Protein AF-A0A7L6LAR6-F1 (afdb_monomer_lite)

Structure (mmCIF, N/CA/C/O backbone):
data_AF-A0A7L6LAR6-F1
#
_entry.id   AF-A0A7L6LAR6-F1
#
loop_
_atom_site.group_PDB
_atom_site.id
_atom_site.type_symbol
_atom_site.label_atom_id
_atom_site.label_alt_id
_atom_site.label_comp_id
_atom_site.label_asym_id
_atom_site.label_entity_id
_atom_site.label_seq_id
_atom_site.pdbx_PDB_ins_code
_atom_site.Cartn_x
_atom_site.Cartn_y
_atom_site.Cartn_z
_atom_site.occupancy
_atom_site.B_iso_or_equiv
_atom_site.auth_seq_id
_atom_site.auth_comp_id
_atom_site.auth_asym_id
_atom_site.auth_atom_id
_atom_site.pdbx_PDB_model_num
ATOM 1 N N . MET A 1 1 ? -11.389 -1.983 -48.395 1.00 46.78 1 MET A N 1
ATOM 2 C CA . MET A 1 1 ? -10.032 -2.534 -48.586 1.00 46.78 1 MET A CA 1
ATOM 3 C C . MET A 1 1 ? -9.372 -2.603 -47.225 1.00 46.78 1 MET A C 1
ATOM 5 O O . MET A 1 1 ? -9.264 -1.576 -46.571 1.00 46.78 1 MET A O 1
ATOM 9 N N . THR A 1 2 ? -9.018 -3.796 -46.758 1.00 56.12 2 THR A N 1
ATOM 10 C CA . THR A 1 2 ? -8.190 -3.959 -45.559 1.00 56.12 2 THR A CA 1
ATOM 11 C C . THR A 1 2 ? -6.746 -3.702 -45.967 1.00 56.12 2 THR A C 1
ATOM 13 O O . THR A 1 2 ? -6.238 -4.369 -46.868 1.00 56.12 2 THR A O 1
ATOM 16 N N . GLN A 1 3 ? -6.113 -2.701 -45.367 1.00 66.94 3 GLN A N 1
ATOM 17 C CA . GLN A 1 3 ? -4.751 -2.306 -45.715 1.00 66.94 3 GLN A CA 1
ATOM 18 C C . GLN A 1 3 ? -3.785 -3.433 -45.326 1.00 66.94 3 GLN A C 1
ATOM 20 O O . GLN A 1 3 ? -3.531 -3.646 -44.143 1.00 66.94 3 GLN A O 1
ATOM 25 N N . GLN A 1 4 ? -3.255 -4.164 -46.314 1.00 68.06 4 GLN A N 1
ATOM 26 C CA . GLN A 1 4 ? -2.282 -5.236 -46.062 1.00 68.06 4 GLN A CA 1
ATOM 27 C C . GLN A 1 4 ? -0.990 -4.716 -45.421 1.00 68.06 4 GLN A C 1
ATOM 29 O O . GLN A 1 4 ? -0.325 -5.465 -44.719 1.00 68.06 4 GLN A O 1
ATOM 34 N N . HIS A 1 5 ? -0.679 -3.429 -45.578 1.00 66.38 5 HIS A N 1
ATOM 35 C CA . HIS A 1 5 ? 0.504 -2.811 -44.981 1.00 66.38 5 HIS A CA 1
ATOM 36 C C . HIS A 1 5 ? 0.556 -2.941 -43.449 1.00 66.38 5 HIS A C 1
ATOM 38 O O . HIS A 1 5 ? 1.630 -3.168 -42.905 1.00 66.38 5 HIS A O 1
ATOM 44 N N . PHE A 1 6 ? -0.589 -2.928 -42.755 1.00 70.81 6 PHE A N 1
ATOM 45 C CA . PHE A 1 6 ? -0.605 -3.141 -41.300 1.00 70.81 6 PHE A CA 1
ATOM 46 C C . PHE A 1 6 ? -0.284 -4.584 -40.900 1.00 70.81 6 PHE A C 1
ATOM 48 O O . PHE A 1 6 ? 0.195 -4.826 -39.798 1.00 70.81 6 PHE A O 1
ATOM 55 N N . ARG A 1 7 ? -0.538 -5.560 -41.783 1.00 77.25 7 ARG A N 1
ATOM 56 C CA . ARG A 1 7 ? -0.226 -6.967 -41.506 1.00 77.25 7 ARG A CA 1
ATOM 57 C C . ARG A 1 7 ? 1.281 -7.164 -41.379 1.00 77.25 7 ARG A C 1
ATOM 59 O O . ARG A 1 7 ? 1.719 -7.814 -40.437 1.00 77.25 7 ARG A O 1
ATOM 66 N N . ASP A 1 8 ? 2.046 -6.582 -42.294 1.00 76.56 8 ASP A N 1
ATOM 67 C CA . ASP A 1 8 ? 3.504 -6.719 -42.312 1.00 76.56 8 ASP A CA 1
ATOM 68 C C . ASP A 1 8 ? 4.167 -5.935 -41.169 1.00 76.56 8 ASP A C 1
ATOM 70 O O . ASP A 1 8 ? 5.195 -6.356 -40.643 1.00 76.56 8 ASP A O 1
ATOM 74 N N . GLU A 1 9 ? 3.555 -4.827 -40.739 1.00 74.56 9 GLU A N 1
ATOM 75 C CA . GLU A 1 9 ? 3.994 -4.054 -39.570 1.00 74.56 9 GLU A CA 1
ATOM 76 C C . GLU A 1 9 ? 3.754 -4.780 -38.239 1.00 74.56 9 GLU A C 1
ATOM 78 O O . GLU A 1 9 ? 4.471 -4.520 -37.272 1.00 74.56 9 GLU A O 1
ATOM 83 N N . CYS A 1 10 ? 2.783 -5.697 -38.187 1.00 75.69 10 CYS A N 1
ATOM 84 C CA . CYS A 1 10 ? 2.448 -6.479 -36.995 1.00 75.69 10 CYS A CA 1
ATOM 85 C C . CYS A 1 10 ? 2.983 -7.925 -37.015 1.00 75.69 10 CYS A C 1
ATOM 87 O O . CYS A 1 10 ? 2.836 -8.632 -36.017 1.00 75.69 10 CYS A O 1
ATOM 89 N N . ASP A 1 11 ? 3.593 -8.393 -38.109 1.00 83.88 11 ASP A N 1
ATOM 90 C CA . ASP A 1 11 ? 4.167 -9.741 -38.189 1.00 83.88 11 ASP A CA 1
ATOM 91 C C . ASP A 1 11 ? 5.507 -9.812 -37.442 1.00 83.88 11 ASP A C 1
ATOM 93 O O . ASP A 1 11 ? 6.495 -9.175 -37.822 1.00 83.88 11 ASP A O 1
ATOM 97 N N . ILE A 1 12 ? 5.563 -10.645 -36.399 1.00 82.06 12 ILE A N 1
ATOM 98 C CA . ILE A 1 12 ? 6.757 -10.839 -35.571 1.00 82.06 12 ILE A CA 1
ATOM 99 C C . ILE A 1 12 ? 7.990 -11.236 -36.390 1.00 82.06 12 ILE A C 1
ATOM 101 O O . ILE A 1 12 ? 9.089 -10.768 -36.100 1.00 82.06 12 ILE A O 1
ATOM 105 N N . ASN A 1 13 ? 7.828 -12.031 -37.450 1.00 87.06 13 ASN A N 1
ATOM 106 C CA . ASN A 1 13 ? 8.957 -12.465 -38.271 1.00 87.06 13 ASN A CA 1
ATOM 107 C C . ASN A 1 13 ? 9.567 -11.284 -39.029 1.00 87.06 13 ASN A C 1
ATOM 109 O O . ASN A 1 13 ? 10.788 -11.164 -39.112 1.00 87.06 13 ASN A O 1
ATOM 113 N N . LYS A 1 14 ? 8.722 -10.375 -39.529 1.00 86.62 14 LYS A N 1
ATOM 114 C CA . LYS A 1 14 ? 9.154 -9.161 -40.233 1.00 86.62 14 LYS A CA 1
ATOM 115 C C . LYS A 1 14 ? 9.747 -8.130 -39.288 1.00 86.62 14 LYS A C 1
ATOM 117 O O . LYS A 1 14 ? 10.738 -7.486 -39.633 1.00 86.62 14 LYS A O 1
ATOM 122 N N . ILE A 1 15 ? 9.199 -8.023 -38.083 1.00 84.00 15 ILE A N 1
ATOM 123 C CA . ILE A 1 15 ? 9.730 -7.182 -37.010 1.00 84.00 15 ILE A CA 1
ATOM 124 C C . ILE A 1 15 ? 11.143 -7.642 -36.609 1.00 84.00 15 ILE A C 1
ATOM 126 O O . ILE A 1 15 ? 12.053 -6.813 -36.542 1.00 84.00 15 ILE A O 1
ATOM 130 N N . VAL A 1 16 ? 11.351 -8.950 -36.416 1.00 84.31 16 VAL A N 1
ATOM 131 C CA . VAL A 1 16 ? 12.661 -9.538 -36.081 1.00 84.31 16 VAL A CA 1
ATOM 132 C C . VAL A 1 16 ? 13.648 -9.400 -37.244 1.00 84.31 16 VAL A C 1
ATOM 134 O O . VAL A 1 16 ? 14.773 -8.953 -37.035 1.00 84.31 16 VAL A O 1
ATOM 137 N N . GLU A 1 17 ? 13.232 -9.713 -38.475 1.00 86.31 17 GLU A N 1
ATOM 138 C CA . GLU A 1 17 ? 14.057 -9.569 -39.685 1.00 86.31 17 GLU A CA 1
ATOM 139 C C . GLU A 1 17 ? 14.530 -8.116 -39.867 1.00 86.31 17 GLU A C 1
ATOM 141 O O . GL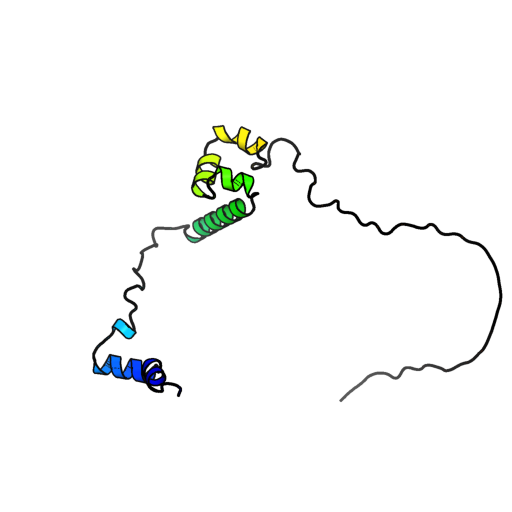U A 1 17 ? 15.712 -7.858 -40.113 1.00 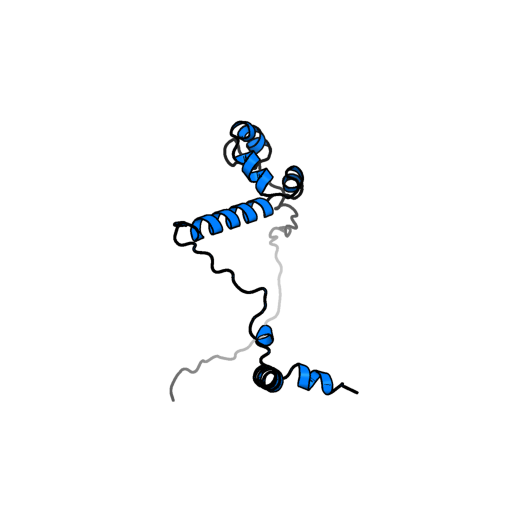86.31 17 GLU A O 1
ATOM 146 N N . ARG A 1 18 ? 13.625 -7.146 -39.678 1.00 82.88 18 ARG A N 1
ATOM 147 C CA . ARG A 1 18 ? 13.952 -5.717 -39.693 1.00 82.88 18 ARG A CA 1
ATOM 148 C C . ARG A 1 18 ? 14.926 -5.363 -38.575 1.00 82.88 18 ARG A C 1
ATOM 150 O O . ARG A 1 18 ? 15.912 -4.688 -38.852 1.00 82.88 18 ARG A O 1
ATOM 157 N N . ALA A 1 19 ? 14.687 -5.800 -37.343 1.00 85.31 19 ALA A N 1
ATOM 158 C CA . ALA A 1 19 ? 15.560 -5.489 -36.213 1.00 85.31 19 ALA A CA 1
ATOM 159 C C . ALA A 1 19 ? 16.988 -6.026 -36.424 1.00 85.31 19 ALA A C 1
ATOM 161 O O . ALA A 1 19 ? 17.948 -5.287 -36.227 1.00 85.31 19 ALA A O 1
ATOM 162 N N . ILE A 1 20 ? 17.135 -7.254 -36.936 1.00 85.81 20 ILE A N 1
ATOM 163 C CA . ILE A 1 20 ? 18.440 -7.848 -37.275 1.00 85.81 20 ILE A CA 1
ATOM 164 C C . ILE A 1 20 ? 19.126 -7.065 -38.402 1.00 85.81 20 ILE A C 1
ATOM 166 O O . ILE A 1 20 ? 20.307 -6.746 -38.300 1.00 85.81 20 ILE A O 1
ATOM 170 N N . ARG A 1 21 ? 18.394 -6.721 -39.471 1.00 86.31 21 ARG A N 1
ATOM 171 C CA . ARG A 1 21 ? 18.947 -5.995 -40.627 1.00 86.31 21 ARG A CA 1
ATOM 172 C C . ARG A 1 21 ? 19.364 -4.563 -40.294 1.00 86.31 21 ARG A C 1
ATOM 174 O O . ARG A 1 21 ? 20.329 -4.064 -40.862 1.00 86.31 21 ARG A O 1
ATOM 181 N N . THR A 1 22 ? 18.607 -3.895 -39.428 1.00 84.88 22 THR A N 1
ATOM 182 C CA . THR A 1 22 ? 18.787 -2.467 -39.113 1.00 84.88 22 THR A CA 1
ATOM 183 C C . THR A 1 22 ? 19.612 -2.255 -37.837 1.00 84.88 22 THR A C 1
ATOM 185 O O . THR A 1 22 ? 20.041 -1.137 -37.576 1.00 84.88 22 THR A O 1
ATOM 188 N N . GLY A 1 23 ? 19.841 -3.310 -37.044 1.00 79.94 23 GLY A N 1
ATOM 189 C CA . GLY A 1 23 ? 20.497 -3.234 -35.734 1.00 79.94 23 GLY A CA 1
ATOM 190 C C . GLY A 1 23 ? 19.635 -2.586 -34.644 1.00 79.94 23 GLY A C 1
ATOM 191 O O . GLY A 1 23 ? 20.145 -2.248 -33.580 1.00 79.94 23 GLY A O 1
ATOM 192 N N . ASP A 1 24 ? 18.341 -2.392 -34.906 1.00 80.25 24 ASP A N 1
ATOM 193 C CA . ASP A 1 24 ? 17.422 -1.711 -33.999 1.00 80.25 24 ASP A CA 1
ATOM 194 C C . ASP A 1 24 ? 16.940 -2.663 -32.898 1.00 80.25 24 ASP A C 1
ATOM 196 O O . ASP A 1 24 ? 15.981 -3.421 -33.063 1.00 80.25 24 ASP A O 1
ATOM 200 N N . THR A 1 25 ? 17.631 -2.631 -31.761 1.00 71.81 25 THR A N 1
ATOM 201 C CA . THR A 1 25 ? 17.311 -3.443 -30.582 1.00 71.81 25 THR A CA 1
ATOM 202 C C . THR A 1 25 ? 16.164 -2.875 -29.746 1.00 71.81 25 THR A C 1
ATOM 204 O O . THR A 1 25 ? 15.642 -3.598 -28.896 1.00 71.81 25 THR A O 1
ATOM 207 N N . THR A 1 26 ? 15.703 -1.645 -30.018 1.00 72.50 26 THR A N 1
ATOM 208 C CA . THR A 1 26 ? 14.594 -0.998 -29.283 1.00 72.50 26 THR A CA 1
ATOM 209 C C . THR A 1 26 ? 13.262 -1.726 -29.468 1.00 72.50 26 THR A C 1
ATOM 211 O O . THR A 1 26 ? 12.363 -1.645 -28.634 1.00 72.50 26 THR A O 1
ATOM 214 N N . VAL A 1 27 ? 13.164 -2.520 -30.536 1.00 74.00 27 VAL A N 1
ATOM 215 C CA . VAL A 1 27 ? 12.064 -3.448 -30.805 1.00 74.00 27 VAL A CA 1
ATOM 216 C C . VAL A 1 27 ? 11.951 -4.540 -29.728 1.00 74.00 27 VAL A C 1
ATOM 218 O O . VAL A 1 27 ? 10.851 -5.012 -29.442 1.00 74.00 27 VAL A O 1
ATOM 221 N N . PHE A 1 28 ? 13.071 -4.941 -29.119 1.00 71.62 28 PHE A N 1
ATOM 222 C CA . PHE A 1 28 ? 13.133 -5.994 -28.097 1.00 71.62 28 PHE A CA 1
ATOM 223 C C . PHE A 1 28 ? 13.227 -5.430 -26.682 1.00 71.62 28 PHE A C 1
ATOM 225 O O . PHE A 1 28 ? 12.739 -6.039 -25.728 1.00 71.62 28 PHE A O 1
ATOM 232 N N . THR A 1 29 ? 13.844 -4.261 -26.540 1.00 64.81 29 THR A N 1
ATOM 233 C CA . THR A 1 29 ? 13.998 -3.574 -25.267 1.00 64.81 29 THR A CA 1
ATOM 234 C C . THR A 1 29 ? 13.057 -2.381 -25.229 1.00 64.81 29 THR A C 1
ATOM 236 O O . THR A 1 29 ? 13.328 -1.304 -25.752 1.00 64.81 29 THR A O 1
ATOM 239 N N . SER A 1 30 ? 11.924 -2.547 -24.548 1.00 64.38 30 SER A N 1
ATOM 240 C CA . SER A 1 30 ? 11.158 -1.386 -24.108 1.00 64.38 30 SER A CA 1
ATOM 241 C C . SER A 1 30 ? 12.086 -0.545 -23.231 1.00 64.38 30 SER A C 1
ATOM 243 O O . SER A 1 30 ? 12.488 -1.026 -22.171 1.00 64.38 30 SER A O 1
ATOM 245 N N . ALA A 1 31 ? 12.395 0.693 -23.630 1.00 58.72 31 ALA A N 1
ATOM 246 C CA . ALA A 1 31 ? 13.194 1.642 -22.840 1.00 58.72 31 ALA A CA 1
ATOM 247 C C . ALA A 1 31 ? 12.657 1.856 -21.404 1.00 58.72 31 ALA A C 1
ATOM 249 O O . ALA A 1 31 ? 13.326 2.437 -20.561 1.00 58.72 31 ALA A O 1
ATOM 250 N N . GLN A 1 32 ? 11.447 1.364 -21.126 1.00 59.62 32 GLN A N 1
ATOM 251 C CA . GLN A 1 32 ? 10.781 1.365 -19.829 1.00 59.62 32 GLN A CA 1
ATOM 252 C C . GLN A 1 32 ? 11.040 0.130 -18.948 1.00 59.62 32 GLN A C 1
ATOM 254 O O . GLN A 1 32 ? 10.510 0.098 -17.839 1.00 59.62 32 GLN A O 1
ATOM 259 N N . ARG A 1 33 ? 11.770 -0.911 -19.387 1.00 55.22 33 ARG A N 1
ATOM 260 C CA . ARG A 1 33 ? 11.873 -2.145 -18.584 1.00 55.22 33 ARG A CA 1
ATOM 261 C C . ARG A 1 33 ? 13.126 -2.256 -17.722 1.00 55.22 33 ARG A C 1
ATOM 263 O O . ARG A 1 33 ? 14.217 -2.500 -18.220 1.00 55.22 33 ARG A O 1
ATOM 270 N N . ALA A 1 34 ? 12.814 -2.251 -16.425 1.00 59.06 34 ALA A N 1
ATOM 271 C CA . ALA A 1 34 ? 13.487 -2.898 -15.311 1.00 59.06 34 ALA A CA 1
ATOM 272 C C . ALA A 1 34 ? 14.838 -2.296 -14.937 1.00 59.06 34 ALA A C 1
ATOM 274 O O . ALA A 1 34 ? 15.899 -2.849 -15.212 1.00 59.06 34 ALA A O 1
ATOM 275 N N . GLU A 1 35 ? 14.771 -1.189 -14.204 1.00 70.88 35 GLU A N 1
ATOM 276 C CA . GLU A 1 35 ? 15.798 -0.925 -13.207 1.00 70.88 35 GLU A CA 1
ATOM 277 C C . GLU A 1 35 ? 15.811 -2.126 -12.245 1.00 70.88 35 GLU A C 1
ATOM 279 O O . GLU A 1 35 ? 14.780 -2.501 -11.679 1.00 70.88 35 GLU A O 1
ATOM 284 N N . PHE A 1 36 ? 16.951 -2.809 -12.151 1.00 74.12 36 PHE A N 1
ATOM 285 C CA . PHE A 1 36 ? 17.123 -3.871 -11.173 1.00 74.12 36 PHE A CA 1
ATOM 286 C C . PHE A 1 36 ? 17.341 -3.211 -9.816 1.00 74.12 36 PHE A C 1
ATOM 288 O O . PHE A 1 36 ? 18.349 -2.536 -9.607 1.00 74.12 36 PHE A O 1
ATOM 295 N N . TYR A 1 37 ? 16.389 -3.395 -8.908 1.00 79.88 37 TYR A N 1
ATOM 296 C CA . TYR A 1 37 ? 16.525 -2.931 -7.537 1.00 79.88 37 TYR A CA 1
ATOM 297 C C . TYR A 1 37 ? 17.106 -4.055 -6.691 1.00 79.88 37 TYR A C 1
ATOM 299 O O . TYR A 1 37 ? 16.522 -5.136 -6.593 1.00 79.88 37 TYR A O 1
ATOM 307 N N . ASP A 1 38 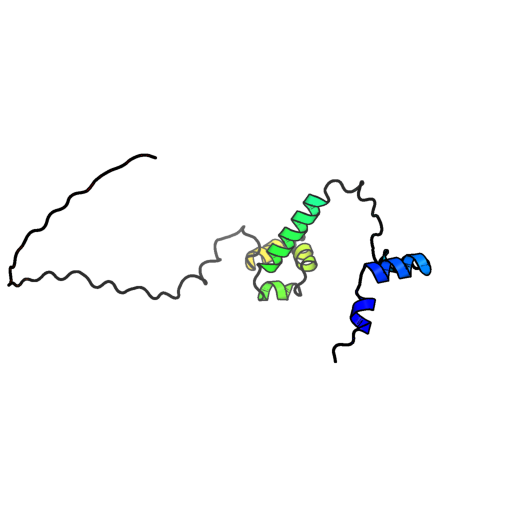? 18.252 -3.788 -6.069 1.00 81.69 38 ASP A N 1
ATOM 308 C CA . ASP A 1 38 ? 18.770 -4.658 -5.024 1.00 81.69 38 ASP A CA 1
ATOM 309 C C . ASP A 1 38 ? 17.913 -4.490 -3.762 1.00 81.69 38 ASP A C 1
ATOM 311 O O . ASP A 1 38 ? 18.072 -3.548 -2.986 1.00 81.69 38 ASP A O 1
ATOM 315 N N . ALA A 1 39 ? 16.948 -5.391 -3.603 1.00 80.06 39 ALA A N 1
ATOM 316 C CA . ALA A 1 39 ? 16.065 -5.450 -2.448 1.00 80.06 39 ALA A CA 1
ATOM 317 C C . ALA A 1 39 ? 16.564 -6.437 -1.379 1.00 80.06 39 ALA A C 1
ATOM 319 O O . ALA A 1 39 ? 15.817 -6.740 -0.452 1.00 80.06 39 ALA A O 1
ATOM 320 N N . SER A 1 40 ? 17.807 -6.941 -1.463 1.00 84.00 40 SER A N 1
ATOM 321 C CA . SER A 1 40 ? 18.309 -7.966 -0.533 1.00 84.00 40 SER A CA 1
ATOM 322 C C . SER A 1 40 ? 18.371 -7.497 0.924 1.00 84.00 40 SER A C 1
ATOM 324 O O . SER A 1 40 ? 18.415 -8.318 1.835 1.00 84.00 40 SER A O 1
ATOM 326 N N . ALA A 1 41 ? 18.411 -6.182 1.151 1.00 85.50 41 ALA A N 1
ATOM 327 C CA . ALA A 1 41 ? 18.393 -5.578 2.480 1.00 85.50 41 ALA A CA 1
ATOM 328 C C . ALA A 1 41 ? 16.990 -5.537 3.117 1.00 85.50 41 ALA A C 1
ATOM 330 O O . ALA A 1 41 ? 16.882 -5.288 4.317 1.00 85.50 41 ALA A O 1
ATOM 331 N N . ILE A 1 42 ? 15.922 -5.754 2.341 1.00 84.88 42 ILE A N 1
ATOM 332 C CA . ILE A 1 42 ? 14.545 -5.747 2.840 1.00 84.88 42 ILE A CA 1
ATOM 333 C C . ILE A 1 42 ? 14.170 -7.179 3.219 1.00 84.88 42 ILE A C 1
ATOM 335 O O . ILE A 1 42 ? 13.899 -8.011 2.357 1.00 84.88 42 ILE A O 1
ATOM 339 N N . THR A 1 43 ? 14.155 -7.467 4.516 1.00 86.88 43 THR A N 1
ATOM 340 C CA . THR A 1 43 ? 13.860 -8.806 5.047 1.00 86.88 43 THR A CA 1
ATOM 341 C C . THR A 1 43 ? 12.382 -9.171 4.957 1.00 86.88 43 THR A C 1
ATOM 343 O O . THR A 1 43 ? 12.058 -10.300 4.606 1.00 86.88 43 THR A O 1
ATOM 346 N N . ASP A 1 44 ? 11.495 -8.202 5.191 1.00 88.62 44 ASP A N 1
ATOM 347 C CA . ASP A 1 44 ? 10.058 -8.441 5.407 1.00 88.62 44 ASP A CA 1
ATOM 348 C C . ASP A 1 44 ? 9.192 -7.793 4.316 1.00 88.62 44 ASP A C 1
ATOM 350 O O . ASP A 1 44 ? 8.072 -7.351 4.558 1.00 88.62 44 ASP A O 1
ATOM 354 N N . TYR A 1 45 ? 9.728 -7.682 3.096 1.00 88.94 45 TYR A N 1
ATOM 355 C CA . TYR A 1 45 ? 9.064 -6.974 1.995 1.00 88.94 45 TYR A CA 1
ATOM 356 C C . TYR A 1 45 ? 7.656 -7.509 1.711 1.00 88.94 45 TYR A C 1
ATOM 358 O O . TYR A 1 45 ? 6.716 -6.735 1.543 1.00 88.94 45 TYR A O 1
ATOM 366 N N . VAL A 1 46 ? 7.519 -8.835 1.654 1.00 90.06 46 VAL A N 1
ATOM 367 C CA . VAL A 1 46 ? 6.252 -9.503 1.332 1.00 90.06 46 VAL A CA 1
ATOM 368 C C . VAL A 1 46 ? 5.214 -9.237 2.418 1.00 90.06 46 VAL A C 1
ATOM 370 O O . VAL A 1 46 ? 4.092 -8.854 2.099 1.00 90.06 46 VAL A O 1
ATOM 373 N N . ASP A 1 47 ? 5.604 -9.365 3.684 1.00 92.50 47 ASP A N 1
ATOM 374 C CA . ASP A 1 47 ? 4.708 -9.147 4.820 1.00 92.50 47 ASP A CA 1
ATOM 375 C C . ASP A 1 47 ? 4.298 -7.674 4.934 1.00 92.50 47 ASP A C 1
ATOM 377 O O . ASP A 1 47 ? 3.133 -7.364 5.176 1.00 92.50 47 ASP A O 1
ATOM 381 N N . ALA A 1 48 ? 5.232 -6.749 4.689 1.00 91.50 48 ALA A N 1
ATOM 382 C CA . ALA A 1 48 ? 4.938 -5.321 4.651 1.00 91.50 48 ALA A CA 1
ATOM 383 C C . ALA A 1 48 ? 3.950 -4.971 3.528 1.00 91.50 48 ALA A C 1
ATOM 385 O O . ALA A 1 48 ? 3.034 -4.183 3.749 1.00 91.50 48 ALA A O 1
ATOM 386 N N . MET A 1 49 ? 4.106 -5.565 2.340 1.00 93.25 49 MET A N 1
ATOM 387 C CA . MET A 1 49 ? 3.167 -5.363 1.234 1.00 93.25 49 MET A CA 1
ATOM 388 C C . MET A 1 49 ? 1.787 -5.946 1.534 1.00 93.25 49 MET A C 1
ATOM 390 O O . MET A 1 49 ? 0.794 -5.260 1.312 1.00 93.25 49 MET A O 1
ATOM 394 N N . ALA A 1 50 ? 1.720 -7.152 2.104 1.00 94.25 50 ALA A N 1
ATOM 395 C CA . ALA A 1 50 ? 0.455 -7.751 2.525 1.00 94.25 50 ALA A CA 1
ATOM 396 C C . ALA A 1 50 ? -0.279 -6.861 3.541 1.00 94.25 50 ALA A C 1
ATOM 398 O O . ALA A 1 50 ? -1.462 -6.583 3.379 1.00 94.25 50 ALA A O 1
ATOM 399 N N . LEU A 1 51 ? 0.442 -6.320 4.530 1.00 92.81 51 LEU A N 1
ATOM 400 C CA . LEU A 1 51 ? -0.131 -5.392 5.505 1.00 92.81 51 LEU A CA 1
ATOM 401 C C . LEU A 1 51 ? -0.637 -4.095 4.856 1.00 92.81 51 LEU A C 1
ATOM 403 O O . LEU A 1 51 ? -1.681 -3.573 5.242 1.00 92.81 51 LEU A O 1
ATOM 407 N N . ILE A 1 52 ? 0.103 -3.546 3.889 1.00 92.88 52 ILE A N 1
ATOM 408 C CA . ILE A 1 52 ? -0.320 -2.346 3.154 1.00 92.88 52 ILE A CA 1
ATOM 409 C C . ILE A 1 52 ? -1.619 -2.623 2.391 1.00 92.88 52 ILE A C 1
ATOM 411 O O . ILE A 1 52 ? -2.535 -1.798 2.448 1.00 92.88 52 ILE A O 1
ATOM 415 N N . ASP A 1 53 ? -1.714 -3.768 1.717 1.00 94.56 53 ASP A N 1
ATOM 416 C CA . ASP A 1 53 ? -2.914 -4.173 0.983 1.00 94.56 53 ASP A CA 1
ATOM 417 C C . ASP A 1 53 ? -4.111 -4.369 1.926 1.00 94.56 53 ASP A C 1
ATOM 419 O O . ASP A 1 53 ? -5.178 -3.802 1.675 1.00 94.56 53 ASP A O 1
ATOM 423 N N . ASP A 1 54 ? -3.915 -5.047 3.061 1.00 93.56 54 ASP A N 1
ATOM 424 C CA . ASP A 1 54 ? -4.946 -5.236 4.088 1.00 93.56 54 ASP A CA 1
ATOM 425 C C . ASP A 1 54 ? -5.484 -3.892 4.607 1.00 93.56 54 ASP A C 1
ATOM 427 O O . ASP A 1 54 ? -6.695 -3.683 4.698 1.00 93.56 54 ASP A O 1
ATOM 431 N N . VAL A 1 55 ? -4.597 -2.933 4.898 1.00 92.19 55 VAL A N 1
ATOM 432 C CA . VAL A 1 55 ? -4.982 -1.583 5.346 1.00 92.19 55 VAL A CA 1
ATOM 433 C C . VAL A 1 55 ? -5.734 -0.821 4.252 1.00 92.19 55 VAL A C 1
ATOM 435 O O . VAL A 1 55 ? -6.686 -0.085 4.531 1.00 92.19 55 VAL A O 1
ATOM 438 N N . HIS A 1 56 ? -5.323 -0.974 2.994 1.00 93.50 56 HIS A N 1
ATOM 439 C CA . HIS A 1 56 ? -6.022 -0.378 1.862 1.00 93.50 56 HIS A CA 1
ATOM 440 C C . HIS A 1 56 ? -7.438 -0.933 1.713 1.00 93.50 56 HIS A C 1
ATOM 442 O O . HIS A 1 56 ? -8.365 -0.167 1.431 1.00 93.50 56 HIS A O 1
ATOM 448 N N . ASP A 1 57 ? -7.609 -2.239 1.872 1.00 94.06 57 ASP A N 1
ATOM 449 C CA . ASP A 1 57 ? -8.901 -2.895 1.732 1.00 94.06 57 ASP A CA 1
ATOM 450 C C . ASP A 1 57 ? -9.818 -2.617 2.926 1.00 94.06 57 ASP A C 1
ATOM 452 O O . ASP A 1 57 ? -10.994 -2.306 2.712 1.00 94.06 57 ASP A O 1
ATOM 456 N N . ASP A 1 58 ? -9.279 -2.562 4.148 1.00 90.56 58 ASP A N 1
ATOM 457 C CA . ASP A 1 58 ? -9.993 -2.058 5.327 1.00 90.56 58 ASP A CA 1
ATOM 458 C C . ASP A 1 58 ? -10.518 -0.639 5.076 1.00 90.56 58 ASP A C 1
ATOM 460 O O . ASP A 1 58 ? -11.724 -0.390 5.150 1.00 90.56 58 ASP A O 1
ATOM 464 N N . PHE A 1 59 ? -9.651 0.279 4.638 1.00 92.69 59 PHE A N 1
ATOM 465 C CA . PHE A 1 59 ? -10.044 1.657 4.346 1.00 92.69 59 PHE A CA 1
ATOM 466 C C . PHE A 1 59 ? -11.115 1.752 3.249 1.00 92.69 59 PHE A C 1
ATOM 468 O O . PHE A 1 59 ? -12.023 2.584 3.334 1.00 92.69 59 PHE A O 1
ATOM 475 N N . LYS A 1 60 ? -11.046 0.907 2.213 1.00 92.00 60 LYS A N 1
ATOM 476 C CA . LYS A 1 60 ? -12.076 0.839 1.161 1.00 92.00 60 LYS A CA 1
ATOM 477 C C . LYS A 1 60 ? -13.395 0.270 1.678 1.00 92.00 60 LYS A C 1
ATOM 479 O O . LYS A 1 60 ? -14.441 0.678 1.173 1.00 92.00 60 LYS A O 1
ATOM 484 N N . SER A 1 61 ? -13.367 -0.630 2.659 1.00 91.75 61 SER A N 1
ATOM 485 C CA . SER A 1 61 ? -14.573 -1.199 3.269 1.00 91.75 61 SER A CA 1
ATOM 486 C C . SER A 1 61 ? -15.377 -0.160 4.066 1.00 91.75 61 SER A C 1
ATOM 488 O O . SER A 1 61 ? -16.602 -0.267 4.164 1.00 91.75 61 SER A O 1
ATOM 490 N N . LEU A 1 62 ? -14.713 0.894 4.565 1.00 89.94 62 LEU A N 1
ATOM 491 C CA . LEU A 1 62 ? -15.346 1.965 5.336 1.00 89.94 62 LEU A CA 1
ATOM 492 C C . LEU A 1 62 ? -16.427 2.708 4.532 1.00 89.94 62 LEU A C 1
ATOM 494 O O . LEU A 1 62 ? -16.288 2.880 3.322 1.00 89.94 62 LEU A O 1
ATOM 498 N N . PRO A 1 63 ? -17.475 3.256 5.175 1.00 91.19 63 PRO A N 1
ATOM 499 C CA . PRO A 1 63 ? -18.490 4.055 4.492 1.00 91.19 63 PRO A CA 1
ATOM 500 C C . PRO A 1 63 ? -17.907 5.275 3.763 1.00 91.19 63 PRO A C 1
ATOM 502 O O . PRO A 1 63 ? -16.987 5.931 4.255 1.00 91.19 63 PRO A O 1
ATOM 505 N N . SER A 1 64 ? -18.510 5.658 2.631 1.00 92.44 64 SER A N 1
ATOM 506 C CA . SER A 1 64 ? -18.070 6.812 1.828 1.00 92.44 64 SER A CA 1
ATOM 507 C C . SER A 1 64 ? -17.934 8.098 2.646 1.00 92.44 64 SER A C 1
ATOM 509 O O . SER A 1 64 ? -16.961 8.822 2.470 1.00 92.44 64 SER A O 1
ATOM 511 N N . THR A 1 65 ? -18.858 8.355 3.578 1.00 89.69 65 THR A N 1
ATOM 512 C CA . THR A 1 65 ? -18.814 9.526 4.468 1.00 89.69 65 THR A CA 1
ATOM 513 C C . THR A 1 65 ? -17.530 9.573 5.292 1.00 89.69 65 THR A C 1
ATOM 515 O O . THR A 1 65 ? -16.924 10.632 5.417 1.00 89.69 65 THR A O 1
ATOM 518 N N . ILE A 1 66 ? -17.086 8.424 5.806 1.00 89.50 66 ILE A N 1
ATOM 519 C CA . ILE A 1 66 ? -15.864 8.320 6.603 1.00 89.50 66 ILE A CA 1
ATOM 520 C C . ILE A 1 66 ? -14.635 8.475 5.706 1.00 89.50 66 ILE A C 1
ATOM 522 O O . ILE A 1 66 ? -13.755 9.274 6.015 1.00 89.50 66 ILE A O 1
ATOM 526 N N . ARG A 1 67 ? -14.597 7.818 4.538 1.00 92.38 67 ARG A N 1
ATOM 527 C CA . ARG A 1 67 ? -13.489 7.990 3.577 1.00 92.38 67 ARG A CA 1
ATOM 528 C C . ARG A 1 67 ? -13.336 9.443 3.122 1.00 92.38 67 ARG A C 1
ATOM 530 O O . ARG A 1 67 ? -12.212 9.923 2.980 1.00 92.38 67 ARG A O 1
ATOM 537 N N . SER A 1 68 ? -14.442 10.169 2.942 1.00 92.94 68 SER A N 1
ATOM 538 C CA . SER A 1 68 ? -14.429 11.595 2.599 1.00 92.94 68 SER A CA 1
ATOM 539 C C . SER A 1 68 ? -13.792 12.472 3.682 1.00 92.94 68 SER A C 1
ATOM 541 O O . SER A 1 68 ? -13.157 13.463 3.330 1.00 92.94 68 SER A O 1
ATOM 543 N N . MET A 1 69 ? -13.884 12.106 4.968 1.00 89.75 69 MET A N 1
ATOM 544 C CA . MET A 1 69 ? -13.222 12.848 6.056 1.00 89.75 69 MET A CA 1
ATOM 545 C C . MET A 1 69 ? -11.694 12.832 5.932 1.00 89.75 69 MET A C 1
ATOM 547 O O . MET A 1 69 ? -11.042 13.793 6.328 1.00 89.75 69 MET A O 1
ATOM 551 N N . PHE A 1 70 ? -11.137 11.772 5.341 1.00 92.50 70 PHE A N 1
ATOM 552 C CA . PHE A 1 70 ? -9.701 11.611 5.093 1.00 92.50 70 PHE A CA 1
ATOM 553 C C . PHE A 1 70 ? -9.306 11.971 3.652 1.00 92.50 70 PHE A C 1
ATOM 555 O O . PHE A 1 70 ? -8.246 11.571 3.174 1.00 92.50 70 PHE A O 1
ATOM 562 N N . GLY A 1 71 ? -10.180 12.662 2.907 1.00 92.00 71 GLY A N 1
ATOM 563 C CA . GLY A 1 71 ? -9.928 13.021 1.509 1.00 92.00 71 GLY A CA 1
ATOM 564 C C . GLY A 1 71 ? -9.748 11.810 0.588 1.00 92.00 71 GLY A C 1
ATOM 565 O O . GLY A 1 71 ? -9.010 11.892 -0.391 1.00 92.00 71 GLY A O 1
ATOM 566 N N . ASN A 1 72 ? -10.380 10.678 0.922 1.00 91.12 72 ASN A N 1
ATOM 567 C CA . ASN A 1 72 ? -10.218 9.392 0.243 1.00 91.12 72 ASN A CA 1
ATOM 568 C C . ASN A 1 72 ? -8.743 8.944 0.152 1.00 91.12 72 ASN A C 1
ATOM 570 O O . ASN A 1 72 ? -8.335 8.316 -0.825 1.00 91.12 72 ASN A O 1
ATOM 574 N N . ASN A 1 73 ? -7.940 9.298 1.162 1.00 93.06 73 ASN A N 1
ATOM 575 C CA . ASN A 1 73 ? -6.512 9.030 1.214 1.00 93.06 73 ASN A CA 1
ATOM 576 C C . ASN A 1 73 ? -6.160 8.158 2.430 1.00 93.06 73 ASN A C 1
ATOM 578 O O . ASN A 1 73 ? -6.262 8.593 3.577 1.00 93.06 73 ASN A O 1
ATOM 582 N N . VAL A 1 74 ? -5.696 6.934 2.165 1.00 92.50 74 VAL A N 1
ATOM 583 C CA . VAL A 1 74 ? -5.349 5.956 3.209 1.00 92.50 74 VAL A CA 1
ATOM 584 C C . VAL A 1 74 ? -4.199 6.428 4.104 1.00 92.50 74 VAL A C 1
ATOM 586 O O . VAL A 1 74 ? -4.199 6.154 5.298 1.00 92.50 74 VAL A O 1
ATOM 589 N N . LYS A 1 75 ? -3.248 7.209 3.572 1.00 93.50 75 LYS A N 1
ATOM 590 C CA . LYS A 1 75 ? -2.117 7.735 4.350 1.00 93.50 75 LYS A CA 1
ATOM 591 C C . LYS A 1 75 ? -2.611 8.643 5.471 1.00 93.50 75 LYS A C 1
ATOM 593 O O . LYS A 1 75 ? -2.162 8.507 6.602 1.00 93.50 75 LYS A O 1
ATOM 598 N N . GLN A 1 76 ? -3.571 9.521 5.170 1.00 93.31 76 GLN A N 1
ATOM 599 C CA . GLN A 1 76 ? -4.168 10.411 6.172 1.00 93.31 76 GLN A CA 1
ATOM 600 C C . GLN A 1 76 ? -4.938 9.629 7.240 1.00 93.31 76 GLN A C 1
ATOM 602 O O . GLN A 1 76 ? -4.893 9.989 8.414 1.00 93.31 76 GLN A O 1
ATOM 607 N N . TYR A 1 77 ? -5.614 8.547 6.847 1.00 92.00 77 TYR A N 1
ATOM 608 C CA . TYR A 1 77 ? -6.291 7.646 7.778 1.00 92.00 77 TYR A CA 1
ATOM 609 C C . TYR A 1 77 ? -5.30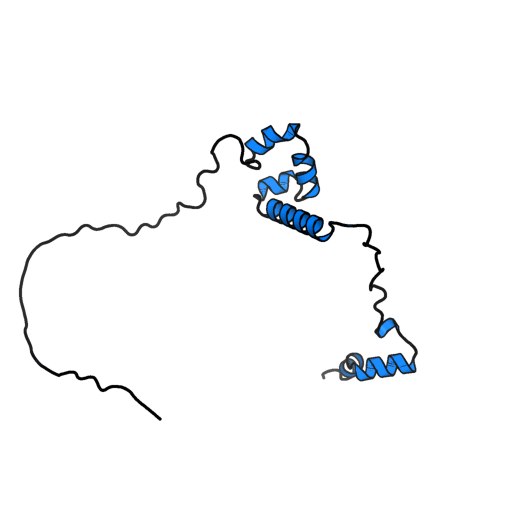3 6.958 8.729 1.00 92.00 77 TYR A C 1
ATOM 611 O O . TYR A 1 77 ? -5.478 7.028 9.945 1.00 92.00 77 TYR A O 1
ATOM 619 N N . VAL A 1 78 ? -4.227 6.369 8.198 1.00 91.69 78 VAL A N 1
ATOM 620 C CA . VAL A 1 78 ? -3.202 5.685 9.002 1.00 91.69 78 VAL A CA 1
ATOM 621 C C . VAL A 1 78 ? -2.479 6.660 9.930 1.00 91.69 78 VAL A C 1
ATOM 623 O O . VAL A 1 78 ? -2.331 6.373 11.117 1.00 91.69 78 VAL A O 1
ATOM 626 N N . GLU A 1 79 ? -2.079 7.838 9.439 1.00 92.94 79 GLU A N 1
ATOM 627 C CA . GLU A 1 79 ? -1.449 8.879 10.266 1.00 92.94 79 GLU A CA 1
ATOM 628 C C . GLU A 1 79 ? -2.368 9.324 11.411 1.00 92.94 79 GLU A C 1
ATOM 630 O O . GLU A 1 79 ? -1.921 9.503 12.546 1.00 92.94 79 GLU A O 1
ATOM 635 N N . TRP A 1 80 ? -3.667 9.458 11.136 1.00 92.81 80 TRP A N 1
ATOM 636 C CA . TRP A 1 80 ? -4.655 9.832 12.138 1.00 92.81 80 TRP A CA 1
ATOM 637 C C . TRP A 1 80 ? -4.869 8.729 13.186 1.00 92.81 80 TRP A C 1
ATOM 639 O O . TRP A 1 80 ? -4.867 9.029 14.380 1.00 92.81 80 TRP A O 1
ATOM 649 N N . MET A 1 81 ? -4.983 7.465 12.768 1.00 89.12 81 MET A N 1
ATOM 650 C CA . MET A 1 81 ? -5.125 6.305 13.665 1.00 89.12 81 MET A CA 1
ATOM 651 C C . MET A 1 81 ? -3.865 6.039 14.503 1.00 89.12 81 MET A C 1
ATOM 653 O O . MET A 1 81 ? -3.964 5.586 15.646 1.00 89.12 81 MET A O 1
ATOM 657 N N . SER A 1 82 ? -2.684 6.373 13.975 1.00 89.50 82 SER A N 1
ATOM 658 C CA . SER A 1 82 ? -1.399 6.220 14.676 1.00 89.50 82 SER A CA 1
ATOM 659 C C . SER A 1 82 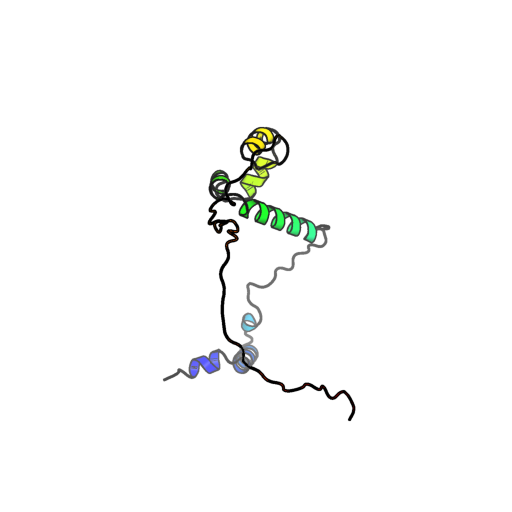? -1.241 7.167 15.869 1.00 89.50 82 SER A C 1
ATOM 661 O O . SER A 1 82 ? -0.363 6.958 16.705 1.00 89.50 82 SER A O 1
ATOM 663 N N . ASN A 1 83 ? -2.073 8.209 15.975 1.00 92.12 83 ASN A N 1
ATOM 664 C CA . ASN A 1 83 ? -2.047 9.139 17.098 1.00 92.12 83 ASN A CA 1
ATOM 665 C C . ASN A 1 83 ? -3.053 8.711 18.192 1.00 92.12 83 ASN A C 1
ATOM 667 O O . ASN A 1 83 ? -4.265 8.794 17.966 1.00 92.12 83 ASN A O 1
ATOM 671 N N . PRO A 1 84 ? -2.597 8.347 19.408 1.00 89.50 84 PRO A N 1
ATOM 672 C CA . PRO A 1 84 ? -3.475 7.904 20.495 1.00 89.50 84 PRO A CA 1
ATOM 673 C C . PRO A 1 84 ? -4.533 8.928 20.922 1.00 89.50 84 PRO A C 1
ATOM 675 O O . PRO A 1 84 ? -5.600 8.553 21.407 1.00 89.50 84 PRO A O 1
ATOM 678 N N . ALA A 1 85 ? -4.278 10.226 20.720 1.00 92.12 85 ALA A N 1
ATOM 679 C CA . ALA A 1 85 ? -5.242 11.280 21.038 1.00 92.12 85 ALA A CA 1
ATOM 680 C C . ALA A 1 85 ? -6.541 11.161 20.218 1.00 92.12 85 ALA A C 1
ATOM 682 O O . ALA A 1 85 ? -7.599 11.617 20.653 1.00 92.12 85 ALA A O 1
ATOM 683 N N . ASN A 1 86 ? -6.477 10.513 19.053 1.00 90.12 86 ASN A N 1
ATOM 684 C CA . ASN A 1 86 ? -7.608 10.338 18.152 1.00 90.12 86 ASN A CA 1
ATOM 685 C C . ASN A 1 86 ? -8.465 9.110 18.482 1.00 90.12 86 ASN A C 1
ATOM 687 O O . ASN A 1 86 ? -9.579 9.001 17.975 1.00 90.12 86 ASN A O 1
ATOM 691 N N . TRP A 1 87 ? -8.006 8.206 19.352 1.00 88.12 87 TRP A N 1
ATOM 692 C CA . TRP A 1 87 ? -8.684 6.930 19.602 1.00 88.12 87 TRP A CA 1
ATOM 693 C C . TRP A 1 87 ? -10.080 7.087 20.210 1.00 88.12 87 TRP A C 1
ATOM 695 O O . TRP A 1 87 ? -10.978 6.325 19.866 1.00 88.12 87 TRP A O 1
ATOM 705 N N . ASN A 1 88 ? -10.300 8.098 21.059 1.00 87.94 88 ASN A N 1
ATOM 706 C CA . ASN A 1 88 ? -11.640 8.382 21.589 1.00 87.94 88 ASN A CA 1
ATOM 707 C C . ASN A 1 88 ? -12.614 8.741 20.462 1.00 87.94 88 ASN A C 1
ATOM 709 O O . ASN A 1 88 ? -13.685 8.153 20.354 1.00 87.94 88 ASN A O 1
ATOM 713 N N . LYS A 1 89 ? -12.190 9.624 19.554 1.00 86.88 89 LYS A N 1
ATOM 714 C CA . LYS A 1 89 ? -12.976 9.997 18.377 1.00 86.88 89 LYS A CA 1
ATOM 715 C C . LYS A 1 89 ? -13.124 8.832 17.393 1.00 86.88 89 LYS A C 1
ATOM 717 O O . LYS A 1 89 ? -14.148 8.708 16.735 1.00 86.88 89 LYS A O 1
ATOM 722 N N . ALA A 1 90 ? -12.127 7.955 17.295 1.00 87.38 90 ALA A N 1
ATOM 723 C CA . ALA A 1 90 ? -12.192 6.763 16.454 1.00 87.38 90 ALA A CA 1
ATOM 724 C C . ALA A 1 90 ? -13.255 5.772 16.949 1.00 87.38 90 ALA A C 1
ATOM 726 O O . ALA A 1 90 ? -13.963 5.188 16.132 1.00 87.38 90 ALA A O 1
ATOM 727 N N . ARG A 1 91 ? -13.425 5.632 18.271 1.00 87.25 91 ARG A N 1
ATOM 728 C CA . ARG A 1 91 ? -14.529 4.853 18.857 1.00 87.25 91 ARG A CA 1
ATOM 729 C C . ARG A 1 91 ? -15.888 5.472 18.552 1.00 87.25 91 ARG A C 1
ATOM 731 O O . ARG A 1 91 ? -16.777 4.757 18.111 1.00 87.25 91 ARG A O 1
ATOM 738 N N . GLU A 1 92 ? -16.032 6.790 18.706 1.00 85.88 92 GLU A N 1
ATOM 739 C CA . GLU A 1 92 ? -17.277 7.502 18.359 1.00 85.88 92 GLU A CA 1
ATOM 740 C C . GLU A 1 92 ? -17.667 7.318 16.883 1.00 85.88 92 GLU A C 1
ATOM 742 O O . GLU A 1 92 ? -18.848 7.257 16.548 1.00 85.88 92 GLU A O 1
ATOM 747 N N . LEU A 1 93 ? -16.674 7.211 15.995 1.00 84.19 93 LEU A N 1
ATOM 748 C CA . LEU A 1 93 ? -16.864 6.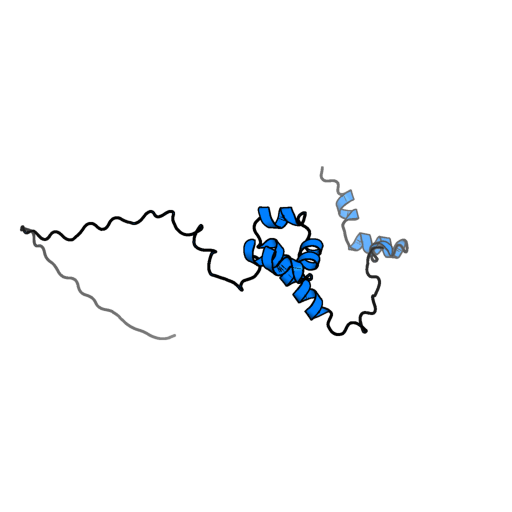975 14.563 1.00 84.19 93 LEU A CA 1
ATOM 749 C C . LEU A 1 93 ? -17.063 5.491 14.201 1.00 84.19 93 LEU A C 1
ATOM 751 O O . LEU A 1 93 ? -17.253 5.185 13.025 1.00 84.19 93 LEU A O 1
ATOM 755 N N . GLY A 1 94 ? -17.007 4.577 15.174 1.00 83.12 94 GLY A N 1
ATOM 756 C CA . GLY A 1 94 ? -17.136 3.134 14.951 1.00 83.12 94 GLY A CA 1
ATOM 757 C C . GLY A 1 94 ? -15.932 2.486 14.255 1.00 83.12 94 GLY A C 1
ATOM 758 O O . GLY A 1 94 ? -16.063 1.393 13.717 1.00 83.12 94 GLY A O 1
ATOM 759 N N . LEU A 1 95 ? -14.767 3.148 14.247 1.00 84.44 95 LEU A N 1
ATOM 760 C CA . LEU A 1 95 ? -13.533 2.663 13.607 1.00 84.44 95 LEU A CA 1
ATOM 761 C C . LEU A 1 95 ? -12.727 1.703 14.492 1.00 84.44 95 LEU A C 1
ATOM 763 O O . LEU A 1 95 ? -11.927 0.921 13.991 1.00 84.44 95 LEU A O 1
ATOM 767 N N . LEU A 1 96 ? -12.913 1.764 15.812 1.00 82.25 96 LEU A N 1
ATOM 768 C CA . LEU A 1 96 ? -12.266 0.865 16.765 1.00 82.25 96 LEU A CA 1
ATOM 769 C C . LEU A 1 96 ? -13.329 0.059 17.507 1.00 82.25 96 LEU A C 1
ATOM 771 O O . LEU A 1 96 ? -14.145 0.623 18.236 1.00 82.25 96 LEU A O 1
ATOM 775 N N . SER A 1 97 ? -13.276 -1.266 17.374 1.00 65.06 97 SER A N 1
ATOM 776 C CA . SER A 1 97 ? -14.064 -2.176 18.210 1.00 65.06 97 SER A CA 1
ATOM 777 C C . SER A 1 97 ? -13.408 -2.285 19.582 1.00 65.06 97 SER A C 1
ATOM 779 O O . SER A 1 97 ? -12.497 -3.076 19.801 1.00 65.06 97 SER A O 1
ATOM 781 N N . GLY A 1 98 ? -13.825 -1.425 20.506 1.00 55.38 98 GLY A N 1
ATOM 782 C CA . GLY A 1 98 ? -13.260 -1.401 21.849 1.00 55.38 98 GLY A CA 1
ATOM 783 C C . GLY A 1 98 ? -13.820 -0.266 22.682 1.00 55.38 98 GLY A C 1
ATOM 784 O O . GLY A 1 98 ? -13.085 0.665 23.005 1.00 55.38 98 GLY A O 1
ATOM 785 N N . GLY A 1 99 ? -15.112 -0.346 22.997 1.00 46.88 99 GLY A N 1
ATOM 786 C CA . GLY A 1 99 ? -15.808 0.569 23.899 1.00 46.88 99 GLY A CA 1
ATOM 787 C C . GLY A 1 99 ? -17.279 0.729 23.531 1.00 46.88 99 GLY A C 1
ATOM 788 O O . GLY A 1 99 ? -17.639 1.751 22.968 1.00 46.88 99 GLY A O 1
ATOM 789 N N . GLU A 1 100 ? -18.069 -0.285 23.888 1.00 46.12 100 GLU A N 1
ATOM 790 C CA . GLU A 1 100 ? -19.540 -0.355 23.869 1.00 46.12 100 GLU A CA 1
ATOM 791 C C . GLU A 1 100 ? -20.233 -0.605 22.517 1.00 46.12 100 GLU A C 1
ATOM 793 O O . GLU A 1 100 ? -20.015 0.042 21.497 1.00 46.12 100 GLU A O 1
ATOM 798 N N . GLU A 1 101 ? -21.084 -1.628 22.548 1.00 52.97 101 GLU A N 1
ATOM 799 C CA . GLU A 1 101 ? -21.949 -2.112 21.484 1.00 52.97 101 GLU A CA 1
ATOM 800 C C . GLU A 1 101 ? -22.841 -0.992 20.923 1.00 52.97 101 GLU A C 1
ATOM 802 O O . GLU A 1 101 ? -23.801 -0.588 21.570 1.00 52.97 101 GLU A O 1
ATOM 807 N N . SER A 1 102 ? -22.582 -0.503 19.705 1.00 50.81 102 SER A N 1
ATOM 808 C CA . SER A 1 102 ? -23.628 0.119 18.875 1.00 50.81 102 SER A CA 1
ATOM 809 C C . SER A 1 102 ? -23.199 0.282 17.413 1.00 50.81 102 SER A C 1
ATOM 811 O O . SER A 1 102 ? -22.936 1.374 16.917 1.00 50.81 102 SER A O 1
ATOM 813 N N . ALA A 1 103 ? -23.170 -0.833 16.688 1.00 51.50 103 ALA A N 1
ATOM 814 C CA . ALA A 1 103 ? -23.431 -0.843 15.247 1.00 51.50 103 ALA A CA 1
ATOM 815 C C . ALA A 1 103 ? -24.545 -1.860 14.955 1.00 51.50 103 ALA A C 1
ATOM 817 O O . ALA A 1 103 ? -24.462 -2.704 14.067 1.00 51.50 103 ALA A O 1
ATOM 818 N N . THR A 1 104 ? -25.594 -1.791 15.770 1.00 48.06 104 THR A N 1
ATOM 819 C CA . THR A 1 104 ? -26.864 -2.465 15.540 1.00 48.06 104 THR A CA 1
ATOM 820 C C . THR A 1 104 ? -27.497 -1.897 14.261 1.00 48.06 104 THR A C 1
ATOM 822 O O . THR A 1 104 ? -27.809 -0.713 14.160 1.00 48.06 104 THR A O 1
ATOM 825 N N . GLU A 1 105 ? -27.677 -2.783 13.275 1.00 56.47 105 GLU A N 1
ATOM 826 C CA . GLU A 1 105 ? -28.969 -2.931 12.592 1.00 56.47 105 GLU A CA 1
ATOM 827 C C . GLU A 1 105 ? -29.378 -1.816 11.603 1.00 56.47 105 GLU A C 1
ATOM 829 O O . GLU A 1 105 ? -30.255 -0.998 11.866 1.00 56.47 105 GLU A O 1
ATOM 834 N N . ARG A 1 106 ? -28.818 -1.824 10.380 1.00 51.62 106 ARG A N 1
ATOM 835 C CA . ARG A 1 106 ? -29.455 -1.178 9.200 1.00 51.62 106 ARG A CA 1
ATOM 836 C C . ARG A 1 106 ? -29.376 -1.952 7.880 1.00 51.62 106 ARG A C 1
ATOM 838 O O . ARG A 1 106 ? -29.642 -1.377 6.829 1.00 51.62 106 ARG A O 1
ATOM 845 N N . ALA A 1 107 ? -29.074 -3.249 7.901 1.00 51.16 107 ALA A N 1
ATOM 846 C CA . ALA A 1 107 ? -29.060 -4.053 6.672 1.00 51.16 107 ALA A CA 1
ATOM 847 C C . ALA A 1 107 ? -30.082 -5.206 6.627 1.00 51.16 107 ALA A C 1
ATOM 849 O O . ALA A 1 107 ? -30.147 -5.879 5.606 1.00 51.16 107 ALA A O 1
ATOM 850 N N . SER A 1 108 ? -30.905 -5.433 7.666 1.00 51.97 108 SER A N 1
ATOM 851 C CA . SER A 1 108 ? -31.709 -6.670 7.749 1.00 51.97 108 SER A CA 1
ATOM 852 C C . SER A 1 108 ? -33.205 -6.527 8.081 1.00 51.97 108 SER A C 1
ATOM 854 O O . SER A 1 108 ? -33.804 -7.493 8.542 1.00 51.97 108 SER A O 1
ATOM 856 N N . VAL A 1 109 ? -33.858 -5.394 7.791 1.00 45.53 109 VAL A N 1
ATOM 857 C CA . VAL A 1 109 ? -35.339 -5.332 7.769 1.00 45.53 109 VAL A CA 1
ATOM 858 C C . VAL A 1 109 ? -35.831 -4.512 6.570 1.00 45.53 109 VAL A C 1
ATOM 860 O O . VAL A 1 109 ? -36.129 -3.323 6.654 1.00 45.53 109 VAL A O 1
ATOM 863 N N . ARG A 1 110 ? -35.958 -5.177 5.420 1.00 48.72 110 ARG A N 1
ATOM 864 C CA . ARG A 1 110 ? -37.175 -5.071 4.604 1.00 48.72 110 ARG A CA 1
ATOM 865 C C . ARG A 1 110 ? -37.703 -6.479 4.403 1.00 48.72 110 ARG A C 1
ATOM 867 O O . ARG A 1 110 ? -37.437 -7.160 3.421 1.00 48.72 110 ARG A O 1
ATOM 874 N N . GLU A 1 111 ? -38.410 -6.884 5.440 1.00 45.53 111 GLU A N 1
ATOM 875 C CA . GLU A 1 111 ? -39.311 -8.011 5.499 1.00 45.53 111 GLU A CA 1
ATOM 876 C C . GLU A 1 111 ? -40.349 -7.949 4.366 1.00 45.53 111 GLU A C 1
ATOM 878 O O . GLU A 1 111 ? -41.029 -6.947 4.147 1.00 45.53 111 GLU A O 1
ATOM 883 N N . SER A 1 112 ? -40.495 -9.055 3.650 1.00 40.91 112 SER A N 1
ATOM 884 C CA . SER A 1 112 ? -41.810 -9.532 3.237 1.00 40.91 112 SER A CA 1
ATOM 885 C C . SER A 1 112 ? -41.912 -10.956 3.757 1.00 40.91 112 SER A C 1
ATOM 887 O O . SER A 1 112 ? -41.502 -11.908 3.100 1.00 40.91 112 SER A O 1
ATOM 889 N N . SER A 1 113 ? -42.374 -11.063 5.003 1.00 53.38 113 SER A N 1
ATOM 890 C CA . SER A 1 113 ? -42.782 -12.320 5.624 1.00 53.38 113 SER A CA 1
ATOM 891 C C . SER A 1 113 ? -43.900 -12.968 4.800 1.00 53.38 113 SER A C 1
ATOM 893 O O . SER A 1 113 ? -44.843 -12.271 4.408 1.00 53.38 113 SER A O 1
ATOM 895 N N . PRO A 1 114 ? -43.868 -14.293 4.581 1.00 52.12 114 PRO A N 1
ATOM 896 C CA . PRO A 1 114 ? -45.056 -15.032 4.194 1.00 52.12 114 PRO A CA 1
ATOM 897 C C . PRO A 1 114 ? -46.002 -15.101 5.402 1.00 52.12 114 PRO A C 1
ATOM 899 O O . PRO A 1 114 ? -45.616 -15.498 6.500 1.00 52.12 114 PRO A O 1
ATOM 902 N N . ALA A 1 115 ? -47.249 -14.677 5.208 1.00 57.94 115 ALA A N 1
ATOM 903 C CA . ALA A 1 115 ? -48.275 -14.701 6.243 1.00 57.94 115 ALA A CA 1
ATOM 904 C C . ALA A 1 115 ? -48.577 -16.146 6.706 1.00 57.94 115 ALA A C 1
ATOM 906 O O . ALA A 1 115 ? -48.815 -17.013 5.860 1.00 57.94 115 ALA A O 1
ATOM 907 N N . PRO A 1 116 ? -48.641 -16.421 8.023 1.00 56.41 116 PRO A N 1
ATOM 908 C CA . PRO A 1 116 ? -49.102 -17.699 8.543 1.00 56.41 116 PRO A CA 1
ATOM 909 C C . PRO A 1 116 ? -50.635 -17.684 8.641 1.00 56.41 116 PRO A C 1
ATOM 911 O O . PRO A 1 116 ? -51.211 -16.971 9.461 1.00 56.41 116 PRO A O 1
ATOM 914 N N . ALA A 1 117 ? -51.317 -18.476 7.814 1.00 52.25 117 ALA A N 1
ATOM 915 C CA . ALA A 1 117 ? -52.730 -18.791 8.017 1.00 52.25 117 ALA A CA 1
ATOM 916 C C . ALA A 1 117 ? -52.841 -20.147 8.730 1.00 52.25 117 ALA A C 1
ATOM 918 O O . ALA A 1 117 ? -52.455 -21.182 8.189 1.00 52.25 117 ALA A O 1
ATOM 919 N N . SER A 1 118 ? -53.337 -20.110 9.968 1.00 55.41 118 SER A N 1
ATOM 920 C CA . SER A 1 118 ? -53.528 -21.262 10.852 1.00 55.41 118 SER A CA 1
ATOM 921 C C . SER A 1 118 ? -54.444 -22.364 10.282 1.00 55.41 118 SER A C 1
ATOM 923 O O . SER A 1 118 ? -55.337 -22.072 9.481 1.00 55.41 118 SER A O 1
ATOM 925 N N . PRO A 1 119 ? -54.306 -23.618 10.766 1.00 57.09 119 PRO A N 1
ATOM 926 C CA . PRO A 1 119 ? -55.122 -24.762 10.358 1.00 57.09 119 PRO A CA 1
ATOM 927 C C . PRO A 1 119 ? -56.583 -24.622 10.807 1.00 57.09 119 PRO A C 1
ATOM 929 O O . PRO A 1 119 ? -56.864 -24.417 11.988 1.00 57.09 119 PRO A O 1
ATOM 932 N N . ARG A 1 120 ? -57.531 -24.784 9.879 1.00 48.31 120 ARG A N 1
ATOM 933 C CA . ARG A 1 120 ? -58.950 -24.992 10.195 1.00 48.31 120 ARG A CA 1
ATOM 934 C C . ARG A 1 120 ? -59.352 -26.392 9.741 1.00 48.31 120 ARG A C 1
ATOM 936 O O . ARG A 1 120 ? -59.588 -26.622 8.560 1.00 48.31 120 ARG A O 1
ATOM 943 N N . GLU A 1 121 ? -59.450 -27.316 10.691 1.00 48.66 121 GLU A N 1
ATOM 944 C CA . GLU A 1 121 ? -60.258 -28.525 10.533 1.00 48.66 121 GLU A CA 1
ATOM 945 C C . GLU A 1 121 ? -61.741 -28.141 10.398 1.00 48.66 121 GLU A C 1
ATOM 947 O O . GLU A 1 121 ? -62.277 -27.447 11.267 1.00 48.66 121 GLU A O 1
ATOM 952 N N . ARG A 1 122 ? -62.414 -28.627 9.343 1.00 38.34 122 ARG A N 1
ATOM 953 C CA . ARG A 1 122 ? -63.822 -29.076 9.377 1.00 38.34 122 ARG A CA 1
ATOM 954 C C . ARG A 1 122 ? -64.203 -29.836 8.093 1.00 38.34 122 ARG A C 1
ATOM 956 O O . ARG A 1 122 ? -64.412 -29.222 7.059 1.00 38.34 122 ARG A O 1
ATOM 963 N N . SER A 1 123 ? -64.335 -31.157 8.241 1.00 41.91 123 SER A N 1
ATOM 964 C CA . SER A 1 123 ? -65.469 -32.023 7.848 1.00 41.91 123 SER A CA 1
ATOM 965 C C . SER A 1 123 ? -66.170 -31.874 6.478 1.00 41.91 123 SER A C 1
ATOM 967 O O . SER A 1 123 ? -66.738 -30.827 6.178 1.00 41.91 123 SER A O 1
ATOM 969 N N . GLY A 1 124 ? -66.298 -33.016 5.780 1.00 35.78 124 GLY A N 1
ATOM 970 C CA . GLY A 1 124 ? -67.318 -33.327 4.755 1.00 35.78 124 GLY A CA 1
ATOM 971 C C . GLY A 1 124 ? -66.706 -33.753 3.411 1.00 35.78 124 GLY A C 1
ATOM 972 O O . GLY A 1 124 ? -66.208 -32.901 2.694 1.00 35.78 124 GLY A O 1
ATOM 973 N N . ALA A 1 125 ? -66.514 -35.046 3.123 1.00 39.00 125 ALA A N 1
ATOM 974 C CA . ALA A 1 125 ? -67.495 -36.043 2.652 1.00 39.00 125 ALA A CA 1
ATOM 975 C C . ALA A 1 125 ? -67.528 -36.175 1.110 1.00 39.00 125 ALA A C 1
ATOM 977 O O . ALA A 1 125 ? -67.780 -35.191 0.426 1.00 39.00 125 ALA A O 1
ATOM 978 N N . ASP A 1 126 ? -67.334 -37.425 0.651 1.00 43.41 126 ASP A N 1
ATOM 979 C CA . ASP A 1 126 ? -67.804 -38.038 -0.611 1.00 43.41 126 ASP A CA 1
ATOM 980 C C . ASP A 1 126 ? -67.327 -37.439 -1.965 1.00 43.41 126 ASP A C 1
ATOM 982 O O . ASP A 1 126 ? -67.312 -36.238 -2.167 1.00 43.41 126 ASP A O 1
ATOM 986 N N . VAL A 1 127 ? -66.965 -38.175 -3.025 1.00 42.09 127 VAL A N 1
ATOM 987 C CA . VAL A 1 127 ? -66.944 -39.613 -3.322 1.00 42.09 127 VAL A CA 1
ATOM 988 C C . VAL A 1 127 ? -66.184 -39.837 -4.652 1.00 42.09 127 VAL A C 1
ATOM 990 O O . VAL A 1 127 ? -66.099 -38.927 -5.472 1.00 42.09 127 VAL A O 1
ATOM 993 N N . ASN A 1 128 ? -65.730 -41.082 -4.860 1.00 44.09 128 ASN A N 1
ATOM 994 C CA . ASN A 1 128 ? -65.539 -41.838 -6.124 1.00 44.09 128 ASN A CA 1
ATOM 995 C C . ASN A 1 128 ? -64.148 -42.436 -6.419 1.00 44.09 128 ASN A C 1
ATOM 997 O O . ASN A 1 128 ? -63.369 -41.956 -7.233 1.00 44.09 128 ASN A O 1
ATOM 1001 N N . LYS A 1 129 ? -63.912 -43.587 -5.775 1.00 39.72 129 LYS A N 1
ATOM 1002 C CA . LYS A 1 129 ? -63.754 -44.931 -6.374 1.00 39.72 129 LYS A CA 1
ATOM 1003 C C . LYS A 1 129 ? -63.548 -45.034 -7.903 1.00 39.72 129 LYS A C 1
ATOM 1005 O O . LYS A 1 129 ? -64.505 -44.905 -8.656 1.00 39.72 129 LYS A O 1
ATOM 1010 N N . ALA A 1 130 ? -62.357 -45.490 -8.300 1.00 41.66 130 ALA A N 1
ATOM 1011 C CA . ALA A 1 130 ? -62.090 -46.584 -9.258 1.00 41.66 130 ALA A CA 1
ATOM 1012 C C . ALA A 1 130 ? -60.558 -46.804 -9.282 1.00 41.66 130 ALA A C 1
ATOM 1014 O O . ALA A 1 130 ? -59.818 -45.871 -9.558 1.00 41.66 130 ALA A O 1
ATOM 1015 N N . SER A 1 131 ? -60.015 -47.910 -8.748 1.00 36.31 131 SER A N 1
ATOM 1016 C CA . SER A 1 131 ? -59.706 -49.156 -9.490 1.00 36.31 131 SER A CA 1
ATOM 1017 C C . SER A 1 131 ? -58.856 -48.862 -10.744 1.00 36.31 131 SER A C 1
ATOM 1019 O O . SER A 1 131 ? -59.306 -48.123 -11.601 1.00 36.31 131 SER A O 1
ATOM 1021 N N . ASN A 1 132 ? -57.662 -49.406 -10.982 1.00 39.12 132 ASN A N 1
ATOM 1022 C CA . ASN A 1 132 ? -57.171 -50.755 -10.726 1.00 39.12 132 ASN A CA 1
ATOM 1023 C C . ASN A 1 132 ? -55.661 -50.840 -11.081 1.00 39.12 132 ASN A C 1
ATOM 1025 O O . ASN A 1 132 ? -55.208 -50.129 -11.968 1.00 39.12 132 ASN A O 1
ATOM 1029 N N . ALA A 1 133 ? -54.965 -51.739 -10.382 1.00 37.81 133 ALA A N 1
ATOM 1030 C CA . ALA A 1 133 ? -53.749 -52.515 -10.680 1.00 37.81 133 ALA A CA 1
ATOM 1031 C C . ALA A 1 133 ? -52.763 -52.159 -11.820 1.00 37.81 133 ALA A C 1
ATOM 1033 O O . ALA A 1 133 ? -53.135 -51.956 -12.972 1.00 37.81 133 ALA A O 1
ATOM 1034 N N . GLY A 1 134 ? -51.475 -52.348 -11.499 1.00 38.88 134 GLY A N 1
ATOM 1035 C CA . GLY A 1 134 ? -50.398 -52.652 -12.452 1.00 38.88 134 GLY A CA 1
ATOM 1036 C C . GLY A 1 134 ? -49.017 -52.279 -11.902 1.00 38.88 134 GLY A C 1
ATOM 1037 O O . GLY A 1 134 ? -48.483 -51.241 -12.257 1.00 38.88 134 GLY A O 1
ATOM 1038 N N . SER A 1 135 ? -48.532 -52.957 -10.859 1.00 45.19 135 SER A N 1
ATOM 1039 C CA . SER A 1 135 ? -47.437 -53.943 -10.969 1.00 45.19 135 SER A CA 1
ATOM 1040 C C . SER A 1 135 ? -46.088 -53.363 -11.424 1.00 45.19 135 SER A C 1
ATOM 1042 O O . SER A 1 135 ? -45.807 -53.238 -12.611 1.00 45.19 135 SER A O 1
ATOM 1044 N N . GLU A 1 136 ? -45.224 -53.119 -10.436 1.00 47.94 136 GLU A N 1
ATOM 1045 C CA . GLU A 1 136 ? -43.764 -53.290 -10.527 1.00 47.94 136 GLU A CA 1
ATOM 1046 C C . GLU A 1 136 ? -43.426 -54.712 -11.057 1.00 47.94 136 GLU A C 1
ATOM 1048 O O . GLU A 1 136 ? -44.264 -55.612 -10.912 1.00 47.94 136 GLU A O 1
ATOM 1053 N N . PRO A 1 137 ? -42.237 -54.968 -11.645 1.00 50.34 137 PRO A N 1
ATOM 1054 C CA . PRO A 1 137 ? -41.007 -54.949 -10.852 1.00 50.34 137 PRO A CA 1
ATOM 1055 C C . PRO A 1 137 ? -39.737 -54.448 -11.562 1.00 50.34 137 PRO A C 1
ATOM 1057 O O . PRO A 1 137 ? -39.588 -54.454 -12.784 1.00 50.34 137 PRO A O 1
ATOM 1060 N N . ALA A 1 138 ? -38.778 -54.087 -10.714 1.00 49.25 138 ALA A N 1
ATOM 1061 C CA . ALA A 1 138 ? -37.363 -53.924 -11.003 1.00 49.25 138 ALA A CA 1
ATOM 1062 C C . ALA A 1 138 ? -36.728 -55.131 -11.729 1.00 49.25 138 ALA A C 1
ATOM 1064 O O . ALA A 1 138 ? -37.109 -56.284 -11.513 1.00 49.25 138 ALA A O 1
ATOM 1065 N N . LYS A 1 139 ? -35.662 -54.873 -12.500 1.00 49.53 139 LYS A N 1
ATOM 1066 C CA . LYS A 1 139 ? -34.653 -55.885 -12.852 1.00 49.53 139 LYS A CA 1
ATOM 1067 C C . LYS A 1 139 ? -33.228 -55.292 -12.731 1.00 49.53 139 LYS A C 1
ATOM 1069 O O . LYS A 1 139 ? -33.068 -54.113 -13.042 1.00 49.53 139 LYS A O 1
ATOM 1074 N N . PRO A 1 140 ? -32.228 -56.063 -12.244 1.00 52.25 140 PRO A N 1
ATOM 1075 C CA . PRO A 1 140 ? -30.972 -55.543 -11.700 1.00 52.25 140 PRO A CA 1
ATOM 1076 C C . PRO A 1 140 ? -29.761 -55.646 -12.654 1.00 52.25 140 PRO A C 1
ATOM 1078 O O . PRO A 1 140 ? -29.852 -56.232 -13.728 1.00 52.25 140 PRO A O 1
ATOM 1081 N N . ALA A 1 141 ? -28.663 -55.051 -12.174 1.00 45.50 141 ALA A N 1
ATOM 1082 C CA . ALA A 1 141 ? -27.221 -55.229 -12.410 1.00 45.50 141 ALA A CA 1
ATOM 1083 C C . ALA A 1 141 ? -26.667 -56.198 -13.487 1.00 45.50 141 ALA A C 1
ATOM 1085 O O . ALA A 1 141 ? -27.090 -57.346 -13.590 1.00 45.50 141 ALA A O 1
ATOM 1086 N N . ASP A 1 142 ? -25.568 -55.728 -14.104 1.00 42.00 142 ASP A N 1
ATOM 1087 C CA . ASP A 1 142 ? -24.242 -56.381 -14.245 1.00 42.00 142 ASP A CA 1
ATOM 1088 C C . ASP A 1 142 ? -23.683 -56.530 -15.681 1.00 42.00 142 ASP A C 1
ATOM 1090 O O . ASP A 1 142 ? -24.334 -57.075 -16.567 1.00 42.00 142 ASP A O 1
ATOM 1094 N N . GLY A 1 143 ? -22.439 -56.055 -15.852 1.00 43.91 143 GLY A N 1
ATOM 1095 C CA . GLY A 1 143 ? -21.368 -56.730 -16.598 1.00 43.91 143 GLY A CA 1
ATOM 1096 C C . GLY A 1 143 ? -21.375 -56.750 -18.132 1.00 43.91 143 GLY A C 1
ATOM 1097 O O . GLY A 1 143 ? -22.009 -57.610 -18.740 1.00 43.91 143 GLY A O 1
ATOM 1098 N N . SER A 1 144 ? -20.518 -55.924 -18.752 1.00 44.31 144 SER A N 1
ATOM 1099 C CA . SER A 1 144 ? -19.443 -56.325 -19.699 1.00 44.31 144 SER A CA 1
ATOM 1100 C C . SER A 1 144 ? -18.643 -55.115 -20.173 1.00 44.31 144 SER A C 1
ATOM 1102 O O . SER A 1 144 ? -19.277 -54.085 -20.493 1.00 44.31 144 SER A O 1
#

Radius of gyration: 36.42 Å; chains: 1; bounding box: 88×70×72 Å

Foldseek 3Di:
DPPCVVVLVPDPVNLVVCCVVVVPCCSVDVPPDDDDDPCVVPPCVPVVVVVVVVLLVLLVVDDPVVCVVQVVDSVSVVVQVVDPVCVVVCVVVVNDPDDDDPPDDDPPDPDPDDDDDDDDDDDDDDDDDDDDDDDDDDDDDDDD

Sequence (144 aa):
MTQQHFRDECDINKIVERAIRTGDTTVFTSAQRAEFYDASAITDYVDAMALIDDVHDDFKSLPSTIRSMFGNNVKQYVEWMSNPANWNKARELGLLSGGEESATERASVRESSPAPASPRERSGADVNKASNAGSEPAKPADGS

Organism: NCBI:txid1499973

Secondary structure (DSSP, 8-state):
---THHHHHH-HHHHHHHHHHHT-GGGTS-TTS------TT-SSHHHHHHHHHHHHHHHHHS-HHHHHHTTT-HHHHHHHHTSGGGHHHHHHTT-SS-S------SSS----PPP-----------------------------

pLDDT: mean 71.68, std 19.5, range [35.78, 94.56]

InterPro domains:
  IPR014131 Chlamydia phage, Vp3, scaffold [PF09675] (1-117)